Protein AF-A0A521UNS4-F1 (afdb_monomer)

pLDDT: mean 84.02, std 16.42, range [31.92, 98.06]

Secondary structure (DSSP, 8-state):
-------STT--SSEEE-SS-EEESS-TTS--SSSGGGTTT---EEE--SSTTSPPPHHHHHHHHHHIIIIITTT-TT--S----HHHHHHTTTTSS----S-SS-TT-HHHHHHHHHHHHHH-

Foldseek 3Di:
DDDPPDQDDPDQAQWEFDQLDIDGRDALVDFGNLQAQCSVVDGDYHYDDPALPGARDLSRLVRVLCCCVPRPCVVPVPDDLPPDDNQVCVVVCNSVHDPVDDDRDHPPDVSVVVSSVSNVVRND

Mean predicted aligned error: 6.32 Å

Structure (mmCIF, N/CA/C/O backbone):
data_AF-A0A521UNS4-F1
#
_entry.id   AF-A0A521UNS4-F1
#
loop_
_atom_site.group_PDB
_atom_site.id
_atom_site.type_symbol
_atom_site.label_atom_id
_atom_site.label_alt_id
_atom_site.label_comp_id
_atom_site.label_asym_id
_atom_site.label_entity_id
_atom_site.label_seq_id
_atom_site.pdbx_PDB_ins_code
_atom_site.Cartn_x
_atom_site.Cartn_y
_atom_site.Cartn_z
_atom_site.occupancy
_atom_site.B_iso_or_equiv
_atom_site.auth_seq_id
_atom_site.auth_comp_id
_atom_site.auth_asym_id
_atom_site.auth_atom_id
_atom_site.pdbx_PDB_model_num
ATOM 1 N N . MET A 1 1 ? -4.680 -9.497 26.428 1.00 34.69 1 MET A N 1
ATOM 2 C CA . MET A 1 1 ? -3.911 -9.324 25.179 1.00 34.69 1 MET A CA 1
ATOM 3 C C . MET A 1 1 ? -2.990 -10.519 25.026 1.00 34.69 1 MET A C 1
ATOM 5 O O . MET A 1 1 ? -2.080 -10.674 25.828 1.00 34.69 1 MET A O 1
ATOM 9 N N . ALA A 1 2 ? -3.286 -11.413 24.085 1.00 31.92 2 ALA A N 1
ATOM 10 C CA . ALA A 1 2 ? -2.394 -12.518 23.765 1.00 31.92 2 ALA A CA 1
ATOM 11 C C . ALA A 1 2 ? -1.316 -11.985 22.816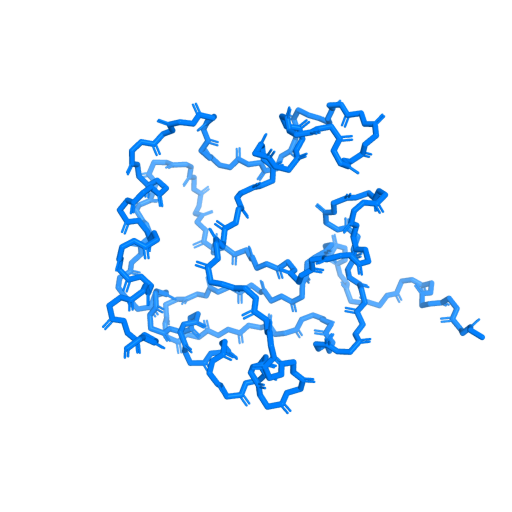 1.00 31.92 2 ALA A C 1
ATOM 13 O O . ALA A 1 2 ? -1.624 -11.568 21.703 1.00 31.92 2 ALA A O 1
ATOM 14 N N . TYR A 1 3 ? -0.066 -11.944 23.275 1.00 32.28 3 TYR A N 1
ATOM 15 C CA . TYR A 1 3 ? 1.073 -11.716 22.395 1.00 32.28 3 TYR A CA 1
ATOM 16 C C . TYR A 1 3 ? 1.146 -12.900 21.429 1.00 32.28 3 TYR A C 1
ATOM 18 O O . TYR A 1 3 ? 1.393 -14.026 21.865 1.00 32.28 3 TYR A O 1
ATOM 26 N N . VAL A 1 4 ? 0.921 -12.669 20.134 1.00 35.69 4 VAL A N 1
ATOM 27 C CA . VAL A 1 4 ? 1.233 -13.672 19.112 1.00 35.69 4 VAL A CA 1
ATOM 28 C C . VAL A 1 4 ? 2.755 -13.759 19.048 1.00 35.69 4 VAL A C 1
ATOM 30 O O . VAL A 1 4 ? 3.434 -12.949 18.424 1.00 35.69 4 VAL A O 1
ATOM 33 N N . ARG A 1 5 ? 3.300 -14.705 19.810 1.00 40.50 5 ARG A N 1
ATOM 34 C CA . ARG A 1 5 ? 4.713 -15.063 19.815 1.00 40.50 5 ARG A CA 1
ATOM 35 C C . ARG A 1 5 ? 4.912 -15.991 18.614 1.00 40.50 5 ARG A C 1
ATOM 37 O O . ARG A 1 5 ? 4.597 -17.167 18.719 1.00 40.50 5 ARG A O 1
ATOM 44 N N . ASN A 1 6 ? 5.381 -15.433 17.495 1.00 42.69 6 ASN A N 1
ATOM 45 C CA . ASN A 1 6 ? 5.572 -16.095 16.193 1.00 42.69 6 ASN A CA 1
ATOM 46 C C . ASN A 1 6 ? 4.291 -16.662 15.559 1.00 42.69 6 ASN A C 1
ATOM 48 O O . ASN A 1 6 ? 3.896 -17.792 15.829 1.00 42.69 6 ASN A O 1
ATOM 52 N N . GLY A 1 7 ? 3.684 -15.903 14.646 1.00 34.84 7 GLY A N 1
ATOM 53 C CA . GLY A 1 7 ? 2.651 -16.402 13.739 1.00 34.84 7 GLY A CA 1
ATOM 54 C C . GLY A 1 7 ? 3.060 -16.140 12.293 1.00 34.84 7 GLY A C 1
ATOM 55 O O . GLY A 1 7 ? 3.024 -14.989 11.885 1.00 34.84 7 GLY A O 1
ATOM 56 N N . ALA A 1 8 ? 3.435 -17.214 11.586 1.00 39.69 8 ALA A N 1
ATOM 57 C CA . ALA A 1 8 ? 3.742 -17.339 10.152 1.00 39.69 8 ALA A CA 1
ATOM 58 C C . ALA A 1 8 ? 5.057 -16.695 9.633 1.00 39.69 8 ALA A C 1
ATOM 60 O O . ALA A 1 8 ? 5.128 -15.510 9.333 1.00 39.69 8 ALA A O 1
ATOM 61 N N . ASP A 1 9 ? 6.110 -17.514 9.507 1.00 43.66 9 ASP A N 1
ATOM 62 C CA . ASP A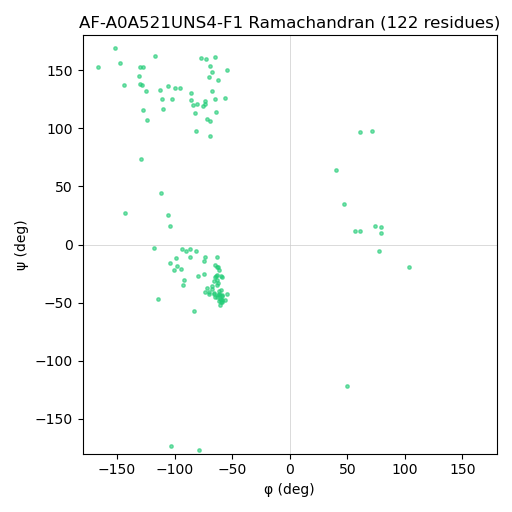 1 9 ? 7.258 -17.356 8.587 1.00 43.66 9 ASP A CA 1
ATOM 63 C C . ASP A 1 9 ? 7.964 -15.986 8.477 1.00 43.66 9 ASP A C 1
ATOM 65 O O . ASP A 1 9 ? 8.492 -15.622 7.429 1.00 43.66 9 ASP A O 1
ATOM 69 N N . GLY A 1 10 ? 8.062 -15.233 9.576 1.00 49.84 10 GLY A N 1
ATOM 70 C CA . GLY A 1 10 ? 9.024 -14.127 9.692 1.00 49.84 10 GLY A CA 1
ATOM 71 C C . GLY A 1 10 ? 8.693 -12.855 8.903 1.00 49.84 10 GLY A C 1
ATOM 72 O O . GLY A 1 10 ? 9.570 -12.004 8.753 1.00 49.84 10 GLY A O 1
ATOM 73 N N . LYS A 1 11 ? 7.453 -12.685 8.432 1.00 61.19 11 LYS A N 1
ATOM 74 C CA . LYS A 1 11 ? 7.016 -11.460 7.741 1.00 61.19 11 LYS A CA 1
ATOM 75 C C . LYS A 1 11 ? 6.335 -10.494 8.712 1.00 61.19 11 LYS A C 1
ATOM 77 O O . LYS A 1 11 ? 5.539 -10.901 9.550 1.00 61.19 11 LYS A O 1
ATOM 82 N N . GLY A 1 12 ? 6.685 -9.208 8.634 1.00 79.62 12 GLY A N 1
ATOM 83 C CA . GLY A 1 12 ? 6.244 -8.172 9.584 1.00 79.62 12 GLY A CA 1
ATOM 84 C C . GLY A 1 12 ? 4.991 -7.394 9.164 1.00 79.62 12 GLY A C 1
ATOM 85 O O . GLY A 1 12 ? 4.513 -6.552 9.917 1.00 79.62 12 GLY A O 1
ATOM 86 N N . TRP A 1 13 ? 4.443 -7.634 7.980 1.00 87.81 13 TRP A N 1
ATOM 87 C CA . TRP A 1 13 ? 3.350 -6.858 7.377 1.00 87.81 13 TRP A CA 1
ATOM 88 C C . TRP A 1 13 ? 2.094 -7.715 7.182 1.00 87.81 13 TRP A C 1
ATOM 90 O O . TRP A 1 13 ? 2.161 -8.939 7.210 1.00 87.81 13 TRP A O 1
ATOM 100 N N . ASN A 1 14 ? 0.938 -7.077 6.997 1.00 92.00 14 ASN A N 1
ATOM 101 C CA . ASN A 1 14 ? -0.364 -7.740 6.931 1.00 92.00 14 ASN A CA 1
ATOM 102 C C . ASN A 1 14 ? -0.564 -8.541 5.641 1.00 92.00 14 ASN A C 1
ATOM 104 O O . ASN A 1 14 ? -1.159 -9.614 5.700 1.00 92.00 14 ASN A O 1
ATOM 108 N N . VAL A 1 15 ? -0.070 -8.056 4.498 1.00 93.50 15 VAL A N 1
ATOM 109 C CA . VAL A 1 15 ? -0.292 -8.704 3.195 1.00 93.50 15 VAL A CA 1
ATOM 110 C C . VAL A 1 15 ? 0.928 -8.594 2.273 1.00 93.50 15 VAL A C 1
ATOM 112 O O . VAL A 1 15 ? 1.538 -7.532 2.186 1.00 93.50 15 VAL A O 1
ATOM 115 N N . THR A 1 16 ? 1.290 -9.678 1.580 1.00 94.56 16 THR A N 1
ATOM 116 C CA . THR A 1 16 ? 2.182 -9.616 0.403 1.00 94.56 16 THR A CA 1
ATOM 117 C C . THR A 1 16 ? 1.331 -9.667 -0.867 1.00 94.56 16 THR A C 1
ATOM 119 O O . THR A 1 16 ? 0.438 -10.507 -0.976 1.00 94.56 16 THR A O 1
ATOM 122 N N . ILE A 1 17 ? 1.630 -8.792 -1.824 1.00 96.19 17 ILE A N 1
ATOM 123 C CA . ILE A 1 17 ? 0.892 -8.584 -3.071 1.00 96.19 17 ILE A CA 1
ATOM 124 C C . ILE A 1 17 ? 1.720 -9.091 -4.259 1.00 96.19 17 ILE A C 1
ATOM 126 O O . ILE A 1 17 ? 2.797 -8.565 -4.551 1.00 96.19 17 ILE A O 1
ATOM 130 N N . GLY A 1 18 ? 1.209 -10.110 -4.943 1.00 94.81 18 GLY A N 1
ATOM 131 C CA . GLY A 1 18 ? 1.714 -10.609 -6.221 1.00 94.81 18 GLY A CA 1
ATOM 132 C C . GLY A 1 18 ? 0.843 -10.156 -7.394 1.00 94.81 18 GLY A C 1
ATOM 133 O O . GLY A 1 18 ? -0.075 -9.350 -7.239 1.00 94.81 18 GLY A O 1
ATOM 134 N N . ASP A 1 19 ? 1.140 -10.673 -8.582 1.00 94.62 19 ASP A N 1
ATOM 135 C CA . ASP A 1 19 ? 0.356 -10.400 -9.788 1.00 94.62 19 ASP A CA 1
ATOM 136 C C . ASP A 1 19 ? -1.000 -11.115 -9.711 1.00 94.62 19 ASP A C 1
ATOM 138 O O . ASP A 1 19 ? -1.056 -12.335 -9.816 1.00 94.62 19 ASP A O 1
ATOM 142 N N . ASP A 1 20 ? -2.086 -10.354 -9.509 1.00 88.56 20 ASP A N 1
ATOM 143 C CA . ASP A 1 20 ? -3.470 -10.850 -9.358 1.00 88.56 20 ASP A CA 1
ATOM 144 C C . ASP A 1 20 ? -3.659 -11.887 -8.218 1.00 88.56 20 ASP A C 1
ATOM 146 O O . ASP A 1 20 ? -4.727 -12.482 -8.066 1.00 88.56 20 ASP A O 1
ATOM 150 N N . GLU A 1 21 ? -2.653 -12.042 -7.357 1.00 93.31 21 GLU A N 1
ATOM 151 C CA . GLU A 1 21 ? -2.641 -12.916 -6.186 1.00 93.31 21 GLU A CA 1
ATOM 152 C C . GLU A 1 21 ? -2.169 -12.141 -4.951 1.00 93.31 21 GLU A C 1
ATOM 154 O O . GLU A 1 21 ? -1.404 -11.179 -5.035 1.00 93.31 21 GLU A O 1
ATOM 159 N N . LEU A 1 22 ? -2.602 -12.570 -3.767 1.00 95.06 22 LEU A N 1
ATOM 160 C CA . LEU A 1 22 ? -2.133 -12.012 -2.502 1.00 95.06 22 LEU A CA 1
ATOM 161 C C . LEU A 1 22 ? -2.113 -13.065 -1.403 1.00 95.06 22 LEU A C 1
ATOM 163 O O . LEU A 1 22 ? -2.866 -14.038 -1.437 1.00 95.06 22 LEU A O 1
ATOM 167 N N . VAL A 1 23 ? -1.276 -12.828 -0.398 1.00 94.50 23 VAL A N 1
ATOM 168 C CA . VAL A 1 23 ? -1.196 -13.651 0.812 1.00 94.50 23 VAL A CA 1
ATOM 169 C C . VAL A 1 23 ? -1.329 -12.747 2.030 1.00 94.50 23 VAL A C 1
ATOM 171 O O . VAL A 1 23 ? -0.469 -11.898 2.266 1.00 94.50 23 VAL A O 1
ATOM 174 N N . GLU A 1 24 ? -2.403 -12.931 2.803 1.00 92.00 24 GLU A N 1
ATOM 175 C CA . GLU A 1 24 ? -2.576 -12.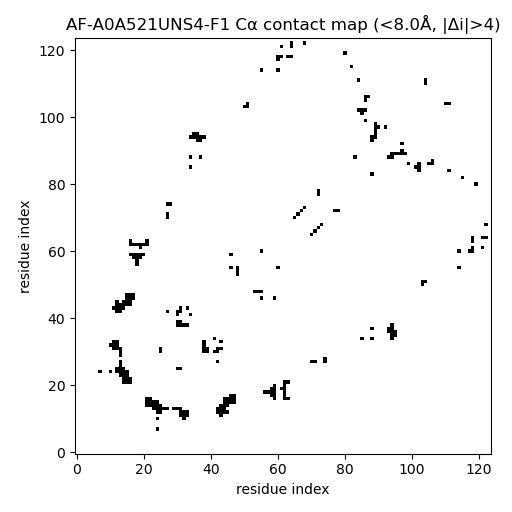292 4.113 1.00 92.00 24 GLU A CA 1
ATOM 176 C C . GLU A 1 24 ? -1.788 -13.069 5.180 1.00 92.00 24 GLU A C 1
ATOM 178 O O . GLU A 1 24 ? -2.045 -14.250 5.412 1.00 92.00 24 GLU A O 1
ATOM 183 N N . HIS A 1 25 ? -0.853 -12.396 5.852 1.00 88.69 25 HIS A N 1
ATOM 184 C CA . HIS A 1 25 ? -0.063 -12.956 6.960 1.00 88.69 25 HIS A CA 1
ATOM 185 C C . HIS A 1 25 ? -0.719 -12.672 8.312 1.00 88.69 25 HIS A C 1
ATOM 187 O O . HIS A 1 25 ? -0.700 -13.507 9.215 1.00 88.69 25 HIS A O 1
ATOM 193 N N . PHE A 1 26 ? -1.349 -11.500 8.434 1.00 87.31 26 PHE A N 1
ATOM 194 C CA . PHE A 1 26 ? -2.108 -11.092 9.610 1.00 87.31 26 PHE A CA 1
ATOM 195 C C . PHE A 1 26 ? -3.473 -10.557 9.196 1.00 87.31 26 PHE A C 1
ATOM 197 O O . PHE A 1 26 ? -3.603 -9.858 8.191 1.00 87.31 26 PHE A O 1
ATOM 204 N N . SER A 1 27 ? -4.480 -10.823 10.028 1.00 88.00 27 SER A N 1
ATOM 205 C CA . SER A 1 27 ? -5.782 -10.165 9.904 1.00 88.00 27 SER A CA 1
ATOM 206 C C . SER A 1 27 ? -5.624 -8.641 9.914 1.00 88.00 27 SER A C 1
ATOM 208 O O . SER A 1 27 ? -4.746 -8.109 10.591 1.00 88.00 27 SER A O 1
ATOM 210 N N . VAL A 1 28 ? -6.529 -7.931 9.241 1.00 89.06 28 VAL A N 1
ATOM 211 C CA . VAL A 1 28 ? -6.641 -6.461 9.299 1.00 89.06 28 VAL A CA 1
ATOM 212 C C . VAL A 1 28 ? -6.990 -5.929 10.700 1.00 89.06 28 VAL A C 1
ATOM 214 O O . VAL A 1 28 ? -6.919 -4.727 10.931 1.00 89.06 28 VAL A O 1
ATOM 217 N N . ASP A 1 29 ? -7.365 -6.814 11.631 1.00 86.88 29 ASP A N 1
ATOM 218 C CA . ASP A 1 29 ? -7.570 -6.515 13.058 1.00 86.88 29 ASP A CA 1
ATOM 219 C C . ASP A 1 29 ? -6.304 -6.689 13.912 1.00 86.88 29 ASP A C 1
ATOM 221 O O . ASP A 1 29 ? -6.310 -6.411 15.113 1.00 86.88 29 ASP A O 1
ATOM 225 N N . ALA A 1 30 ? -5.223 -7.195 13.319 1.00 84.50 30 ALA A N 1
ATOM 226 C CA . ALA A 1 30 ? -3.962 -7.434 13.993 1.00 84.50 30 ALA A CA 1
ATOM 227 C C . ALA A 1 30 ? -2.884 -6.487 13.459 1.00 84.50 30 ALA A C 1
ATOM 229 O O . ALA A 1 30 ? -2.681 -6.336 12.256 1.00 84.50 30 ALA A O 1
ATOM 230 N N . TRP A 1 31 ? -2.151 -5.875 14.383 1.00 73.94 31 TRP A N 1
ATOM 231 C CA . TRP A 1 31 ? -0.926 -5.154 14.068 1.00 73.94 31 TRP A CA 1
ATOM 232 C C . TRP A 1 31 ? 0.185 -6.109 13.607 1.00 73.94 31 TRP A C 1
ATOM 234 O O . TRP 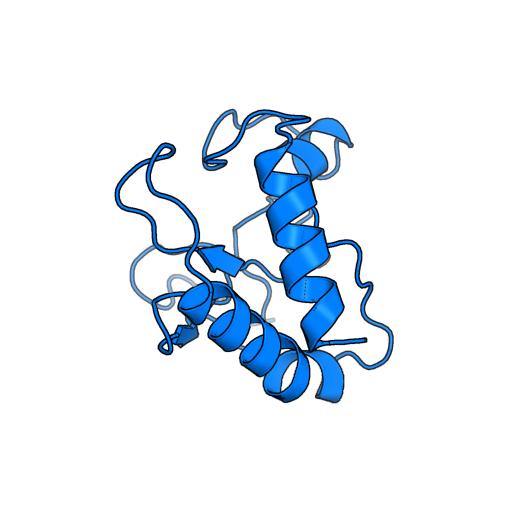A 1 31 ? 0.449 -7.130 14.247 1.00 73.94 31 TRP A O 1
ATOM 244 N N . GLY A 1 32 ? 0.845 -5.758 12.502 1.00 75.50 32 GLY A N 1
ATOM 245 C CA . GLY A 1 32 ? 2.112 -6.370 12.103 1.00 75.50 32 GLY A CA 1
ATOM 246 C C . GLY A 1 32 ? 3.292 -5.800 12.902 1.00 75.50 32 GLY A C 1
ATOM 247 O O . GLY A 1 32 ? 3.117 -4.959 13.777 1.00 75.50 32 GLY A O 1
ATOM 248 N N . TRP A 1 33 ? 4.512 -6.228 12.591 1.00 80.12 33 TRP A N 1
ATOM 249 C CA . TRP A 1 33 ? 5.779 -5.679 13.097 1.00 80.12 33 TRP A CA 1
ATOM 250 C C . TRP A 1 33 ? 6.569 -4.969 11.982 1.00 80.12 33 TRP A C 1
ATOM 252 O O . TRP A 1 33 ? 7.773 -5.166 11.840 1.00 80.12 33 TRP A O 1
ATOM 262 N N . HIS A 1 34 ? 5.886 -4.163 11.166 1.00 75.38 34 HIS A N 1
ATOM 263 C CA . HIS A 1 34 ? 6.447 -3.522 9.969 1.00 75.38 34 HIS A CA 1
ATOM 264 C C . HIS A 1 34 ? 6.872 -2.066 10.184 1.00 75.38 34 HIS A C 1
ATOM 266 O O . HIS A 1 34 ? 7.514 -1.517 9.304 1.00 75.38 34 HIS A O 1
ATOM 272 N N . ALA A 1 35 ? 6.516 -1.417 11.301 1.00 75.19 35 ALA A N 1
ATOM 273 C CA . ALA A 1 35 ? 6.791 0.012 11.516 1.00 75.19 35 ALA A CA 1
ATOM 274 C C . ALA A 1 35 ? 7.154 0.365 12.974 1.00 75.19 35 ALA A C 1
ATOM 276 O O . ALA A 1 35 ? 6.919 1.480 13.441 1.00 75.19 35 ALA A O 1
ATOM 277 N N . ARG A 1 36 ? 7.716 -0.581 13.743 1.00 81.31 36 ARG A N 1
ATOM 278 C CA . ARG A 1 36 ? 8.107 -0.386 15.159 1.00 81.31 36 ARG A CA 1
ATOM 279 C C . ARG A 1 36 ? 6.988 0.229 16.004 1.00 81.31 36 ARG A C 1
ATOM 281 O O . ARG A 1 36 ? 5.913 -0.363 16.084 1.00 81.31 36 ARG A O 1
ATOM 288 N N . ALA A 1 37 ? 7.249 1.382 16.630 1.00 79.88 37 ALA A N 1
ATOM 289 C CA . ALA A 1 37 ? 6.312 2.120 17.470 1.00 79.88 37 ALA A CA 1
ATOM 290 C C . ALA A 1 37 ? 5.045 2.535 16.707 1.00 79.88 37 ALA A C 1
ATOM 292 O O . ALA A 1 37 ? 3.976 2.608 17.307 1.00 79.88 37 ALA A O 1
ATOM 293 N N . ALA A 1 38 ? 5.143 2.707 15.387 1.00 82.44 38 ALA A N 1
ATOM 294 C CA . ALA A 1 38 ? 4.020 3.027 14.522 1.00 82.44 38 ALA A CA 1
ATOM 295 C C . ALA A 1 38 ? 3.251 1.793 14.023 1.00 82.44 38 ALA A C 1
ATOM 297 O O . ALA A 1 38 ? 2.219 1.946 13.383 1.00 82.44 38 ALA A O 1
ATOM 298 N N . SER A 1 39 ? 3.678 0.561 14.331 1.00 79.00 39 SER A N 1
ATOM 299 C CA . SER A 1 39 ? 3.013 -0.640 13.789 1.00 79.00 39 SER A CA 1
ATOM 300 C C . SER A 1 39 ? 1.543 -0.778 14.203 1.00 79.00 39 SER A C 1
ATOM 302 O O . SER A 1 39 ? 0.783 -1.471 13.540 1.00 79.00 39 SER A O 1
ATOM 304 N N . GLY A 1 40 ? 1.133 -0.137 15.304 1.00 82.19 40 GLY A N 1
ATOM 305 C CA . GLY A 1 40 ? -0.270 -0.082 15.730 1.00 82.19 40 GLY A CA 1
ATOM 306 C C . GLY A 1 40 ? -1.112 0.985 15.018 1.00 82.19 40 GLY A C 1
ATOM 307 O O . GLY A 1 40 ? -2.312 1.054 15.263 1.00 82.19 40 GLY A O 1
ATOM 308 N N . LEU A 1 41 ? -0.494 1.825 14.184 1.00 86.94 41 LEU A N 1
ATOM 309 C CA . LEU A 1 41 ? -1.136 2.917 13.443 1.00 86.94 41 LEU A CA 1
ATOM 310 C C . LEU A 1 41 ? -1.332 2.587 11.958 1.00 86.94 41 LEU A C 1
ATOM 312 O O . LEU A 1 41 ? -2.110 3.257 11.284 1.00 86.94 41 LEU A O 1
ATOM 316 N N . TYR A 1 42 ? -0.640 1.563 11.457 1.00 90.31 42 TYR A N 1
ATOM 317 C CA . TYR A 1 42 ? -0.600 1.212 10.043 1.00 90.31 42 TYR A CA 1
ATOM 318 C C . TYR A 1 42 ? -0.950 -0.258 9.811 1.00 90.31 42 TYR A C 1
ATOM 320 O O . TYR A 1 42 ? -0.721 -1.124 10.656 1.00 90.31 42 TYR A O 1
ATOM 328 N N . LEU A 1 43 ? -1.481 -0.531 8.619 1.00 91.62 43 LEU A N 1
ATOM 329 C CA . LEU A 1 43 ? -1.538 -1.869 8.046 1.00 91.62 43 LEU A CA 1
ATOM 330 C C . LEU A 1 43 ? -0.428 -1.974 7.001 1.00 91.62 43 LEU A C 1
ATOM 332 O O . LEU A 1 43 ? -0.358 -1.151 6.089 1.00 91.62 43 LEU A O 1
ATOM 336 N N . GLY A 1 44 ? 0.433 -2.978 7.135 1.00 92.19 44 GLY A N 1
ATOM 337 C CA . GLY A 1 44 ? 1.571 -3.157 6.241 1.00 92.19 44 GLY A CA 1
ATOM 338 C C . GLY A 1 44 ? 1.180 -3.935 4.989 1.0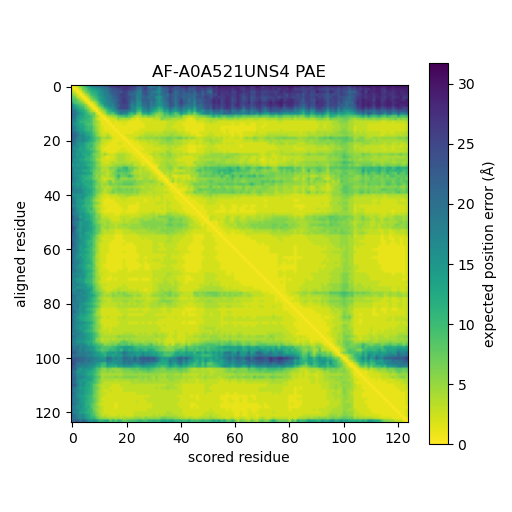0 92.19 44 GLY A C 1
ATOM 339 O O . GLY A 1 44 ? 0.615 -5.024 5.100 1.00 92.19 44 GLY A O 1
ATOM 340 N N . ALA A 1 45 ? 1.544 -3.425 3.816 1.00 93.19 45 ALA A N 1
ATOM 341 C CA . ALA A 1 45 ? 1.453 -4.148 2.552 1.00 93.19 45 ALA A CA 1
ATOM 342 C C . ALA A 1 45 ? 2.823 -4.169 1.870 1.00 93.19 45 ALA A C 1
ATOM 344 O O . ALA A 1 45 ? 3.476 -3.135 1.754 1.00 93.19 45 ALA A O 1
ATOM 345 N N . GLU A 1 46 ? 3.246 -5.343 1.418 1.00 92.62 46 GLU A N 1
ATOM 346 C CA . GLU A 1 46 ? 4.486 -5.533 0.669 1.00 92.62 46 GLU A CA 1
ATOM 347 C C . GLU A 1 46 ? 4.157 -5.907 -0.777 1.00 92.62 46 GLU A C 1
ATOM 349 O O . GLU A 1 46 ? 3.458 -6.890 -1.019 1.00 92.62 46 GLU A O 1
ATOM 354 N N . PHE A 1 47 ? 4.692 -5.166 -1.745 1.00 92.75 47 PHE A N 1
ATOM 355 C CA . PHE A 1 47 ? 4.639 -5.545 -3.155 1.00 92.75 47 PHE A CA 1
ATOM 356 C C . PHE A 1 47 ? 5.782 -6.515 -3.467 1.00 92.75 47 PHE A C 1
ATOM 358 O O . PHE A 1 47 ? 6.952 -6.190 -3.279 1.00 92.75 47 PHE A O 1
ATOM 365 N N . ALA A 1 48 ? 5.451 -7.722 -3.927 1.00 91.25 48 ALA A N 1
ATOM 366 C CA . ALA A 1 48 ? 6.440 -8.745 -4.234 1.00 91.25 48 ALA A CA 1
ATOM 367 C C . ALA A 1 48 ? 7.254 -8.347 -5.473 1.00 91.25 48 ALA A C 1
ATOM 369 O O . ALA A 1 48 ? 6.771 -8.415 -6.602 1.00 91.25 48 ALA A O 1
ATOM 370 N N . GLN A 1 49 ? 8.501 -7.937 -5.265 1.00 87.12 49 GLN A N 1
ATOM 371 C CA . GLN A 1 49 ? 9.432 -7.578 -6.331 1.00 87.12 49 GLN A CA 1
ATOM 372 C C . GLN A 1 49 ? 10.743 -8.352 -6.134 1.00 87.12 49 GLN A C 1
ATOM 374 O O . GLN A 1 49 ? 11.238 -8.427 -5.008 1.00 87.12 49 GLN A O 1
ATOM 379 N N . PRO A 1 50 ? 11.352 -8.910 -7.196 1.00 84.19 50 PRO A N 1
ATOM 380 C CA . PRO A 1 50 ? 12.675 -9.525 -7.093 1.00 84.19 50 PRO A CA 1
ATOM 381 C C . PRO A 1 50 ? 13.771 -8.525 -6.696 1.00 84.19 50 PRO A C 1
ATOM 383 O O . PRO A 1 50 ? 14.717 -8.886 -5.999 1.00 84.19 50 PRO A O 1
ATOM 386 N N . THR A 1 51 ? 13.658 -7.278 -7.168 1.00 83.25 51 THR A N 1
ATOM 387 C CA . THR A 1 51 ? 14.590 -6.169 -6.913 1.00 83.25 51 THR A CA 1
ATOM 388 C C . THR A 1 51 ? 13.856 -4.825 -6.976 1.00 83.25 51 THR A C 1
ATOM 390 O O . THR A 1 51 ? 12.738 -4.752 -7.483 1.00 83.25 51 THR A O 1
ATOM 393 N N . VAL A 1 52 ? 14.517 -3.746 -6.541 1.00 78.75 52 VAL A N 1
ATOM 394 C CA . VAL A 1 52 ? 14.011 -2.362 -6.656 1.00 78.75 52 VAL A CA 1
ATOM 395 C C . VAL A 1 52 ? 13.727 -1.895 -8.073 1.00 78.75 52 VAL A C 1
ATOM 397 O O . VAL A 1 52 ? 12.859 -1.051 -8.295 1.00 78.75 52 VAL A O 1
ATOM 400 N N . ASP A 1 53 ? 14.439 -2.447 -9.042 1.00 82.94 53 ASP A N 1
ATOM 401 C CA . ASP A 1 53 ? 14.297 -2.038 -10.433 1.00 82.94 53 ASP A CA 1
ATOM 402 C C . ASP A 1 53 ? 13.174 -2.794 -11.147 1.00 82.94 53 ASP A C 1
ATOM 404 O O . ASP A 1 53 ? 12.790 -2.421 -12.255 1.00 82.94 53 ASP A O 1
ATOM 408 N N . HIS A 1 54 ? 12.620 -3.843 -10.527 1.00 85.88 54 HIS A N 1
ATOM 409 C CA . HIS A 1 54 ? 11.466 -4.531 -11.083 1.00 85.88 54 HIS A CA 1
ATOM 410 C C . HIS A 1 54 ? 10.218 -3.660 -10.902 1.00 85.88 54 HIS A C 1
ATOM 412 O O . HIS A 1 54 ? 9.918 -3.282 -9.774 1.00 85.88 54 HIS A O 1
ATOM 418 N N . PRO A 1 55 ? 9.475 -3.310 -11.961 1.00 89.88 55 PRO A N 1
ATOM 419 C CA . PRO A 1 55 ? 8.306 -2.448 -11.826 1.00 89.88 55 PRO A CA 1
ATOM 420 C C . PRO A 1 55 ? 7.185 -3.142 -11.046 1.00 89.88 55 PRO A C 1
ATOM 422 O O . PRO A 1 55 ? 7.006 -4.352 -11.153 1.00 89.88 55 PRO A O 1
ATOM 425 N N . ILE A 1 56 ? 6.391 -2.359 -10.312 1.00 93.94 56 ILE A N 1
ATOM 426 C CA . ILE A 1 56 ? 5.128 -2.846 -9.747 1.00 93.94 56 ILE A CA 1
ATOM 427 C C . ILE A 1 56 ? 4.104 -2.939 -10.877 1.00 93.94 56 ILE A C 1
ATOM 429 O O . ILE A 1 56 ? 3.770 -1.930 -11.515 1.00 93.94 56 ILE A O 1
ATOM 433 N N . SER A 1 57 ? 3.607 -4.145 -11.125 1.00 95.94 57 SER A N 1
ATOM 434 C CA . SER A 1 57 ? 2.694 -4.432 -12.229 1.00 95.94 57 SER A CA 1
ATOM 435 C C . SER A 1 57 ? 1.286 -3.874 -11.976 1.00 95.94 57 SER A C 1
ATOM 437 O O . SER A 1 57 ? 0.886 -3.620 -10.841 1.00 95.94 57 SER A O 1
ATOM 439 N N . ASP A 1 58 ? 0.488 -3.697 -13.033 1.00 97.25 58 ASP A N 1
ATOM 440 C CA . ASP A 1 58 ? -0.933 -3.346 -12.871 1.00 97.25 58 ASP A CA 1
ATOM 441 C C . ASP A 1 58 ? -1.729 -4.458 -12.175 1.00 97.25 58 ASP A C 1
ATOM 443 O O . ASP A 1 58 ? -2.726 -4.179 -11.510 1.00 97.25 58 ASP A O 1
ATOM 447 N N . ALA A 1 59 ? -1.293 -5.714 -12.306 1.00 97.31 59 ALA A N 1
ATOM 448 C CA . ALA A 1 59 ? -1.899 -6.859 -11.632 1.00 97.31 59 ALA A CA 1
ATOM 449 C C . ALA A 1 59 ? -1.713 -6.773 -10.112 1.00 97.31 59 ALA A C 1
ATOM 451 O O . ALA A 1 59 ? -2.663 -6.968 -9.354 1.00 97.31 59 ALA A O 1
ATOM 452 N N . GLN A 1 60 ? -0.525 -6.368 -9.663 1.00 97.62 60 GLN A N 1
ATOM 453 C CA . GLN A 1 60 ? -0.271 -6.068 -8.259 1.00 97.62 60 GLN A CA 1
ATOM 454 C C . GLN A 1 60 ? -1.124 -4.905 -7.752 1.00 97.62 60 GLN A C 1
ATOM 456 O O . GLN A 1 60 ? -1.708 -4.986 -6.672 1.00 97.62 60 GLN A O 1
ATOM 461 N N . VAL A 1 61 ? -1.247 -3.825 -8.531 1.00 97.62 61 VAL A N 1
ATOM 462 C CA . VAL A 1 61 ? -2.086 -2.679 -8.143 1.00 97.62 61 VAL A CA 1
ATOM 463 C C . VAL A 1 61 ? -3.553 -3.093 -7.990 1.00 97.62 61 VAL A C 1
ATOM 465 O O . VAL A 1 61 ? -4.193 -2.715 -7.007 1.00 97.62 61 VAL A O 1
ATOM 468 N N . ARG A 1 62 ? -4.085 -3.920 -8.902 1.00 98.06 62 ARG A N 1
ATOM 469 C CA . ARG A 1 62 ? -5.446 -4.470 -8.785 1.00 98.06 62 ARG A CA 1
ATOM 470 C C . ARG A 1 62 ? -5.615 -5.359 -7.555 1.00 98.06 62 ARG A C 1
ATOM 472 O O . ARG A 1 62 ? -6.605 -5.203 -6.843 1.00 98.06 62 ARG A O 1
ATOM 479 N N . ALA A 1 63 ? -4.667 -6.257 -7.289 1.00 98.00 63 ALA A N 1
ATOM 480 C CA . ALA A 1 63 ? -4.706 -7.131 -6.118 1.00 98.00 63 ALA A CA 1
ATOM 481 C C . ALA A 1 63 ? -4.694 -6.325 -4.807 1.00 98.00 63 ALA A C 1
ATOM 483 O O . ALA A 1 63 ? -5.502 -6.585 -3.910 1.00 98.00 63 ALA A O 1
ATOM 484 N N . PHE A 1 64 ? -3.854 -5.287 -4.718 1.00 97.62 64 PHE A N 1
ATOM 485 C CA . PHE A 1 64 ? -3.857 -4.363 -3.583 1.00 97.62 64 PHE A CA 1
ATOM 486 C C . PHE A 1 64 ? -5.192 -3.621 -3.446 1.00 97.62 64 PHE A C 1
ATOM 488 O O . PHE A 1 64 ? -5.762 -3.581 -2.355 1.00 97.62 64 PHE A O 1
ATOM 495 N N . ALA A 1 65 ? -5.711 -3.053 -4.539 1.00 97.50 65 ALA A N 1
ATOM 496 C CA . ALA A 1 65 ? -6.977 -2.323 -4.532 1.00 97.50 65 ALA A CA 1
ATOM 497 C C . ALA A 1 65 ? -8.137 -3.213 -4.062 1.00 97.50 65 ALA A C 1
ATOM 499 O O . ALA A 1 65 ? -8.930 -2.798 -3.215 1.00 97.50 65 ALA A O 1
ATOM 500 N N . TRP A 1 66 ? -8.191 -4.461 -4.539 1.00 97.50 66 TRP A N 1
ATOM 501 C CA . TRP A 1 66 ? -9.168 -5.447 -4.083 1.00 97.50 66 TRP A CA 1
ATOM 502 C C . TRP A 1 66 ? -9.051 -5.699 -2.577 1.00 97.50 66 TRP A C 1
ATOM 504 O O . TRP A 1 66 ? -10.053 -5.647 -1.863 1.00 97.50 66 TRP A O 1
ATOM 514 N N . TRP A 1 67 ? -7.835 -5.922 -2.073 1.00 97.12 67 TRP A N 1
ATOM 515 C CA . TRP A 1 67 ? -7.607 -6.141 -0.645 1.00 97.12 67 TRP A CA 1
ATOM 516 C C . TRP A 1 67 ? -8.051 -4.938 0.187 1.00 97.12 67 TRP A C 1
ATOM 518 O O . TRP A 1 67 ? -8.795 -5.085 1.157 1.00 97.12 67 TRP A O 1
ATOM 528 N N . PHE A 1 68 ? -7.673 -3.731 -0.226 1.00 96.81 68 PHE A N 1
ATOM 529 C CA . PHE A 1 68 ? -8.056 -2.511 0.470 1.00 96.81 68 PHE A CA 1
ATOM 530 C C . PHE A 1 68 ? -9.584 -2.337 0.523 1.00 96.81 68 PHE A C 1
ATOM 532 O O . PHE A 1 68 ? -10.147 -2.141 1.601 1.00 96.81 68 PHE A O 1
ATOM 539 N N . VAL A 1 69 ? -10.274 -2.481 -0.611 1.00 96.62 69 VAL A N 1
ATOM 540 C CA . VAL A 1 69 ? -11.730 -2.275 -0.704 1.00 96.62 69 VAL A CA 1
ATOM 541 C C . VAL A 1 69 ? -12.524 -3.373 0.004 1.00 96.62 69 VAL A C 1
ATOM 543 O O . VAL A 1 69 ? -13.509 -3.091 0.681 1.00 96.62 69 VAL A O 1
ATOM 546 N N . HIS A 1 70 ? -12.114 -4.636 -0.120 1.00 96.19 70 HIS A N 1
ATOM 547 C CA . HIS A 1 70 ? -12.916 -5.764 0.363 1.00 96.19 70 HIS A CA 1
ATOM 548 C C . HIS A 1 70 ? -12.507 -6.288 1.738 1.00 96.19 70 HIS A C 1
ATOM 550 O O . HIS A 1 70 ? -13.292 -6.989 2.378 1.00 96.19 70 HIS A O 1
ATOM 556 N N . ARG A 1 71 ? -11.294 -5.978 2.202 1.00 95.62 71 ARG A N 1
ATOM 557 C CA . ARG A 1 71 ? -10.760 -6.478 3.478 1.00 95.62 71 ARG A CA 1
ATOM 558 C C . ARG A 1 71 ? -10.564 -5.344 4.470 1.00 95.62 71 ARG A C 1
ATOM 560 O O . ARG A 1 71 ? -11.006 -5.459 5.610 1.00 95.62 71 ARG A O 1
ATOM 567 N N . VAL A 1 72 ? -9.956 -4.239 4.037 1.00 94.81 72 VAL A N 1
ATOM 568 C CA . VAL A 1 72 ? -9.590 -3.134 4.933 1.00 94.81 72 VAL A CA 1
ATOM 569 C C . VAL A 1 72 ? -10.763 -2.190 5.196 1.00 94.81 72 VAL A C 1
ATOM 571 O O . VAL A 1 72 ? -11.158 -2.028 6.351 1.00 94.81 72 VAL A O 1
ATOM 574 N N . GLN A 1 73 ? -11.361 -1.600 4.157 1.00 94.75 73 GLN A N 1
ATOM 575 C CA . GLN A 1 73 ? -12.437 -0.607 4.297 1.00 94.75 73 GLN A CA 1
ATOM 576 C C . GLN A 1 73 ? -13.639 -1.082 5.132 1.00 94.75 73 GLN A C 1
ATOM 578 O O . GLN A 1 73 ? -14.096 -0.309 5.976 1.00 94.75 73 GLN A O 1
ATOM 583 N N . PRO A 1 74 ? -14.147 -2.327 4.991 1.00 95.00 74 PRO A N 1
ATOM 584 C CA . PRO A 1 74 ? -15.281 -2.783 5.795 1.00 95.00 74 PRO A CA 1
ATOM 585 C C . PRO A 1 74 ? -14.964 -2.818 7.291 1.00 95.00 74 PRO A C 1
ATOM 587 O O . PRO A 1 74 ? -15.866 -2.709 8.122 1.00 95.00 74 PRO A O 1
ATOM 590 N N . ARG A 1 75 ? -13.681 -2.973 7.643 1.00 94.06 75 ARG A N 1
ATOM 591 C CA . ARG A 1 75 ? -13.220 -3.014 9.028 1.00 94.06 75 ARG A CA 1
ATOM 592 C C . ARG A 1 75 ? -12.810 -1.646 9.562 1.00 94.06 75 ARG A C 1
ATOM 594 O O . ARG A 1 75 ? -13.011 -1.382 10.746 1.00 94.06 75 ARG A O 1
ATOM 601 N N . TRP A 1 76 ? -12.322 -0.774 8.683 1.00 91.56 76 TRP A N 1
ATOM 602 C CA . TRP A 1 76 ? -11.842 0.569 8.998 1.00 91.56 76 TRP A CA 1
ATOM 603 C C . TRP A 1 76 ? -12.492 1.623 8.077 1.00 91.56 76 TRP A C 1
ATOM 605 O O . TRP A 1 76 ? -11.822 2.164 7.198 1.00 91.56 76 TRP A O 1
ATOM 615 N N . PRO A 1 77 ? -13.782 1.974 8.266 1.00 88.00 77 PRO A N 1
ATOM 616 C CA . PRO A 1 77 ? -14.515 2.833 7.323 1.00 88.00 77 PRO A CA 1
ATOM 617 C C . PRO A 1 77 ? -13.966 4.260 7.165 1.00 88.00 77 PRO A C 1
ATOM 619 O O . PRO A 1 77 ? -14.276 4.934 6.188 1.00 88.00 77 PRO A O 1
ATOM 622 N N . GLY A 1 78 ? -13.173 4.734 8.130 1.00 88.75 78 GLY A N 1
ATOM 623 C CA . GLY A 1 78 ? -12.519 6.047 8.108 1.00 88.75 78 GLY A CA 1
ATOM 624 C C . GLY A 1 78 ? -11.025 5.995 7.788 1.00 88.75 78 GLY A C 1
ATOM 625 O O . GLY A 1 78 ? -10.321 6.954 8.098 1.00 88.75 78 GLY A O 1
ATOM 626 N N . ILE A 1 79 ? -10.518 4.876 7.257 1.00 91.44 79 ILE A N 1
ATOM 627 C CA . ILE A 1 79 ? -9.090 4.737 6.959 1.00 91.44 79 ILE A CA 1
ATOM 628 C C . ILE A 1 79 ? -8.634 5.769 5.916 1.00 91.44 79 ILE A C 1
ATOM 630 O O . ILE A 1 79 ? -9.353 6.086 4.967 1.00 91.44 79 ILE A O 1
ATOM 634 N N . SER A 1 80 ? -7.426 6.304 6.109 1.00 92.12 80 SER A N 1
ATOM 635 C CA . SER A 1 80 ? -6.806 7.252 5.182 1.00 92.12 80 SER A CA 1
ATOM 636 C C . SER A 1 80 ? -6.407 6.586 3.857 1.00 92.12 80 SER A C 1
ATOM 638 O O . SER A 1 80 ? -6.105 5.395 3.808 1.00 92.12 80 SER A O 1
ATOM 640 N N . TYR A 1 81 ? -6.349 7.391 2.793 1.00 93.88 81 TYR A N 1
ATOM 641 C CA . TYR A 1 81 ? -5.901 7.007 1.447 1.00 93.88 81 TYR A CA 1
ATOM 642 C C . TYR A 1 81 ? -4.499 7.561 1.130 1.00 93.88 81 TYR A C 1
ATOM 644 O O . TYR A 1 81 ? -4.184 7.833 -0.027 1.00 93.88 81 TYR A O 1
ATOM 652 N N . GLU A 1 82 ? -3.684 7.826 2.153 1.00 92.50 82 GLU A N 1
ATOM 653 C CA . GLU A 1 82 ? -2.350 8.425 1.989 1.00 92.50 82 GLU A CA 1
ATOM 654 C C . GLU A 1 82 ? -1.262 7.432 1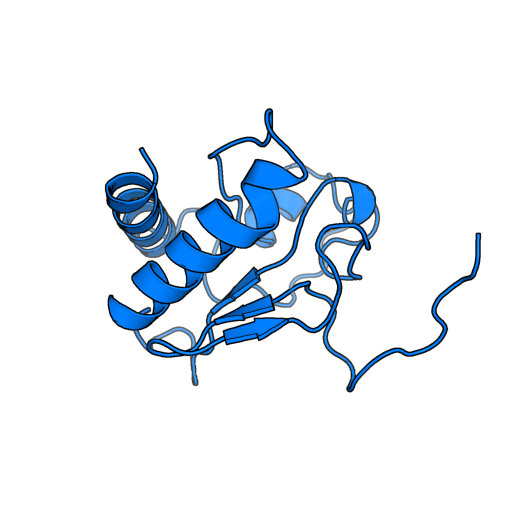.556 1.00 92.50 82 GLU A C 1
ATOM 656 O O . GLU A 1 82 ? -0.297 7.849 0.926 1.00 92.50 82 GLU A O 1
ATOM 661 N N . PHE A 1 83 ? -1.402 6.143 1.881 1.00 93.94 83 PHE A N 1
ATOM 662 C CA . PHE A 1 83 ? -0.450 5.070 1.540 1.00 93.94 83 PHE A CA 1
ATOM 663 C C . PHE A 1 83 ? 1.040 5.478 1.667 1.00 93.94 83 PHE A C 1
ATOM 665 O O . PHE A 1 83 ? 1.761 5.546 0.660 1.00 93.94 83 PHE A O 1
ATOM 672 N N . PRO A 1 84 ? 1.519 5.807 2.883 1.00 93.00 84 PRO A N 1
ATOM 673 C CA . PRO A 1 84 ? 2.930 6.095 3.096 1.00 93.00 84 PRO A CA 1
ATOM 674 C C . PRO A 1 84 ? 3.781 4.824 2.964 1.00 93.00 84 PRO A C 1
ATOM 676 O O . PRO A 1 84 ? 3.380 3.736 3.374 1.00 93.00 84 PRO A O 1
ATOM 679 N N . THR A 1 85 ? 4.972 4.993 2.408 1.00 91.25 85 THR A N 1
ATOM 680 C CA . THR A 1 85 ? 6.071 4.020 2.396 1.00 91.25 85 THR A CA 1
ATOM 681 C C . THR A 1 85 ? 6.770 3.997 3.757 1.00 91.25 85 THR A C 1
ATOM 683 O O . THR A 1 85 ? 6.645 4.942 4.545 1.00 91.25 85 THR A O 1
ATOM 686 N N . HIS A 1 86 ? 7.515 2.936 4.070 1.00 87.56 86 HIS A N 1
ATOM 687 C CA . HIS A 1 86 ? 8.191 2.816 5.364 1.00 87.56 86 HIS A CA 1
ATOM 688 C C . HIS A 1 86 ? 9.181 3.969 5.621 1.00 87.56 86 HIS A C 1
ATOM 690 O O . HIS A 1 86 ? 9.230 4.512 6.721 1.00 87.56 86 HIS A O 1
ATOM 696 N N . VAL A 1 87 ? 9.917 4.411 4.603 1.00 87.56 87 VAL A N 1
ATOM 697 C CA . VAL A 1 87 ? 10.909 5.485 4.628 1.00 87.56 87 VAL A CA 1
ATOM 698 C C . VAL A 1 87 ? 10.255 6.831 4.906 1.00 87.56 87 VAL A C 1
ATOM 700 O O . VAL A 1 87 ? 10.852 7.675 5.571 1.00 87.56 87 VAL A O 1
ATOM 703 N N . GLU A 1 88 ? 9.012 7.043 4.471 1.00 90.75 88 GLU A N 1
ATOM 704 C CA . GLU A 1 88 ? 8.252 8.234 4.851 1.00 90.75 88 GLU A CA 1
ATOM 705 C C . GLU A 1 88 ? 7.789 8.158 6.304 1.00 90.75 88 GLU A C 1
ATOM 707 O O . GLU A 1 88 ? 7.894 9.158 7.011 1.00 90.75 88 GLU A O 1
ATOM 712 N N . VAL A 1 89 ? 7.336 6.993 6.779 1.00 89.50 89 VAL A N 1
ATOM 713 C CA . VAL A 1 89 ? 6.980 6.794 8.198 1.00 89.50 89 VAL A CA 1
ATOM 714 C C . VAL A 1 89 ? 8.209 7.008 9.098 1.00 89.50 89 VAL A C 1
ATOM 716 O O . VAL A 1 89 ? 8.119 7.672 10.135 1.00 89.50 89 VAL A O 1
ATOM 719 N N . GLU A 1 90 ? 9.389 6.541 8.679 1.00 88.31 90 GLU A N 1
ATOM 720 C CA . GLU A 1 90 ? 10.663 6.832 9.347 1.00 88.31 90 GLU A CA 1
ATOM 721 C C . GLU A 1 90 ? 11.028 8.319 9.292 1.00 88.31 90 GLU A C 1
ATOM 723 O O . GLU A 1 90 ? 11.445 8.891 10.302 1.00 88.31 90 GLU A O 1
ATOM 728 N N . ALA A 1 91 ? 10.888 8.964 8.129 1.00 88.50 91 ALA A N 1
ATOM 729 C CA . ALA A 1 91 ? 11.208 10.379 7.952 1.00 88.50 91 ALA A CA 1
ATOM 730 C C . ALA A 1 91 ? 10.313 11.288 8.808 1.00 88.50 91 ALA A C 1
ATOM 732 O O . ALA A 1 91 ? 10.776 12.328 9.280 1.00 88.50 91 ALA A O 1
ATOM 733 N N . ARG A 1 92 ? 9.067 10.870 9.065 1.00 90.75 92 ARG A N 1
ATOM 734 C CA . ARG A 1 92 ? 8.132 11.521 9.999 1.00 90.75 92 ARG A CA 1
ATOM 735 C C . ARG A 1 92 ? 8.487 11.282 11.474 1.00 90.75 92 ARG A C 1
ATOM 737 O O . ARG A 1 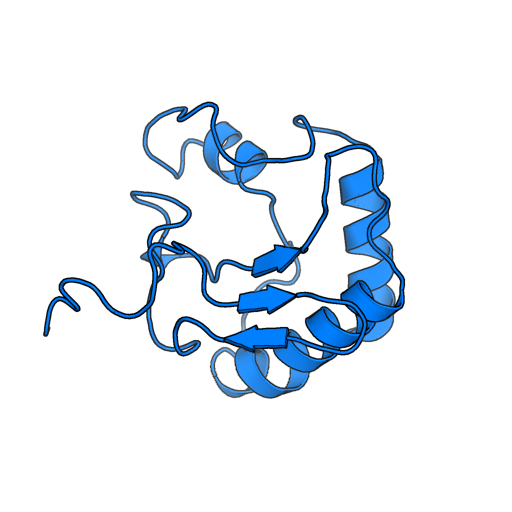92 ? 7.930 11.941 12.347 1.00 90.75 92 ARG A O 1
ATOM 744 N N . GLY A 1 93 ? 9.425 10.378 11.768 1.00 88.06 93 GLY A N 1
ATOM 745 C CA . GLY A 1 93 ? 9.873 10.051 13.125 1.00 88.06 93 GLY A CA 1
ATOM 746 C C . GLY A 1 93 ? 8.936 9.112 13.889 1.00 88.06 93 GLY A C 1
ATOM 747 O O . GLY A 1 93 ? 9.127 8.896 15.086 1.00 88.06 93 GLY A O 1
ATOM 748 N N . GLU A 1 94 ? 7.943 8.529 13.220 1.00 89.44 94 GLU A N 1
ATOM 749 C CA . GLU A 1 94 ? 6.878 7.747 13.859 1.00 89.44 94 GLU A CA 1
ATOM 750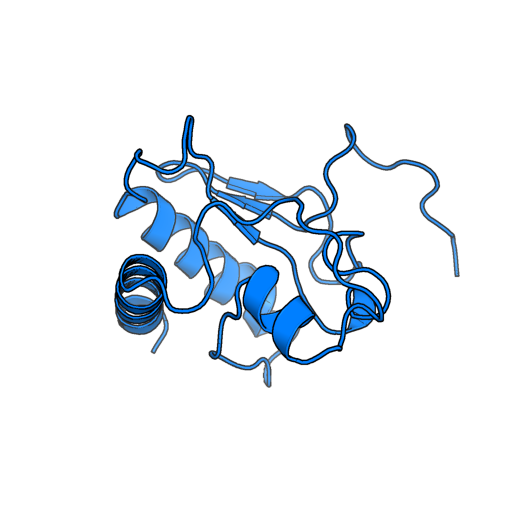 C C . GLU A 1 94 ? 7.359 6.363 14.323 1.00 89.44 94 GLU A C 1
ATOM 752 O O . GLU A 1 94 ? 6.846 5.799 15.289 1.00 89.44 94 GLU A O 1
ATOM 757 N N . THR A 1 95 ? 8.402 5.825 13.687 1.00 83.62 95 THR A N 1
ATOM 758 C CA . THR A 1 95 ? 9.026 4.543 14.057 1.00 83.62 95 THR A CA 1
ATOM 759 C C . THR A 1 95 ? 9.886 4.632 15.326 1.00 83.62 95 THR A C 1
ATOM 761 O O . THR A 1 95 ? 10.263 3.601 15.891 1.00 83.62 95 THR A O 1
ATOM 764 N N . GLY A 1 96 ? 10.217 5.846 15.787 1.00 80.94 96 GLY A N 1
ATOM 765 C CA . GLY A 1 96 ? 11.084 6.108 16.942 1.00 80.94 96 GLY A CA 1
ATOM 766 C C . GLY A 1 96 ? 12.589 5.948 16.679 1.00 80.94 96 GLY A C 1
ATOM 767 O O . GLY A 1 96 ? 13.391 6.262 17.558 1.00 80.94 96 GLY A O 1
ATOM 768 N N . ARG A 1 97 ? 12.991 5.477 15.489 1.00 76.38 97 ARG A N 1
ATOM 769 C CA . ARG A 1 97 ? 14.383 5.432 15.004 1.00 76.38 97 ARG A CA 1
ATOM 770 C C . ARG A 1 97 ? 14.430 5.157 13.498 1.00 76.38 97 ARG A C 1
ATOM 772 O O . ARG A 1 97 ? 13.562 4.464 12.983 1.00 76.38 97 ARG A O 1
ATOM 779 N N . LYS A 1 98 ? 15.482 5.618 12.818 1.00 68.56 98 LYS A N 1
ATOM 780 C CA . LYS A 1 98 ? 15.772 5.200 11.436 1.00 68.56 98 LYS A CA 1
ATOM 781 C C . LYS A 1 98 ? 16.304 3.769 11.446 1.00 68.56 98 LYS A C 1
ATOM 783 O O . LYS A 1 98 ? 17.309 3.508 12.109 1.00 68.56 98 LYS A O 1
ATOM 788 N N . GLU A 1 99 ? 15.636 2.854 10.759 1.00 65.12 99 GLU A N 1
ATOM 789 C CA . GLU A 1 99 ? 16.038 1.452 10.643 1.00 65.12 99 GLU A CA 1
ATOM 790 C C . GLU A 1 99 ? 16.859 1.213 9.379 1.00 65.12 99 GLU A C 1
ATOM 792 O O . GLU A 1 99 ? 17.624 0.252 9.344 1.00 65.12 99 GLU A O 1
ATOM 797 N N . GLY A 1 100 ? 16.758 2.093 8.372 1.00 57.22 100 GLY A N 1
ATOM 798 C CA . GLY A 1 100 ? 17.551 2.005 7.139 1.00 57.22 100 GLY A CA 1
ATOM 799 C C . GLY A 1 100 ? 17.300 0.720 6.342 1.00 57.22 100 GLY A C 1
ATOM 800 O O . GLY A 1 100 ? 18.054 0.406 5.423 1.00 57.22 100 GLY A O 1
ATOM 801 N N . HIS A 1 101 ? 16.261 -0.031 6.703 1.00 53.78 101 HIS A N 1
ATOM 802 C CA . HIS A 1 101 ? 15.948 -1.340 6.168 1.00 53.78 101 HIS A CA 1
ATOM 803 C C . HIS A 1 101 ? 14.487 -1.375 5.737 1.00 53.78 101 HIS A C 1
ATOM 805 O O . HIS A 1 101 ? 13.616 -0.941 6.479 1.00 53.78 101 HIS A O 1
ATOM 811 N N . THR A 1 102 ? 14.267 -1.999 4.579 1.00 57.81 102 THR A N 1
ATOM 812 C CA . THR A 1 102 ? 13.014 -2.544 4.015 1.00 57.81 102 THR A CA 1
ATOM 813 C C . THR A 1 102 ? 12.315 -1.763 2.918 1.00 57.81 102 THR A C 1
ATOM 815 O O . THR A 1 102 ? 11.615 -2.404 2.140 1.00 57.81 102 THR A O 1
ATOM 818 N N . ASP A 1 103 ? 12.579 -0.470 2.736 1.00 57.28 103 ASP A N 1
ATOM 819 C CA . ASP A 1 103 ? 11.995 0.215 1.586 1.00 57.28 103 ASP A CA 1
ATOM 820 C C . ASP A 1 103 ? 12.823 0.071 0.322 1.00 57.28 103 ASP A C 1
ATOM 822 O O . ASP A 1 103 ? 14.009 0.396 0.248 1.00 57.28 103 ASP A O 1
ATOM 826 N N . VAL A 1 104 ? 12.125 -0.430 -0.686 1.00 64.00 104 VAL A N 1
ATOM 827 C CA . VAL A 1 104 ? 12.623 -0.645 -2.032 1.00 64.00 104 VAL A CA 1
ATOM 828 C C . VAL A 1 104 ? 12.913 0.702 -2.702 1.00 64.00 104 VAL A C 1
ATOM 830 O O . VAL A 1 104 ? 13.913 0.832 -3.399 1.00 64.00 104 VAL A O 1
ATOM 833 N N . PHE A 1 105 ? 12.104 1.730 -2.433 1.00 77.25 105 PHE A N 1
ATOM 834 C CA . PHE A 1 105 ? 12.261 3.062 -3.014 1.00 77.25 105 PHE A CA 1
ATOM 835 C C . PHE A 1 105 ? 12.823 4.078 -2.004 1.00 77.25 105 PHE A C 1
ATOM 837 O O . PHE A 1 105 ? 12.367 4.122 -0.862 1.00 77.25 105 PHE A O 1
ATOM 844 N N . PRO A 1 106 ? 13.792 4.927 -2.397 1.00 82.62 106 PRO A N 1
ATOM 845 C CA . PRO A 1 106 ? 14.252 6.027 -1.559 1.00 82.62 106 PRO A CA 1
ATOM 846 C C . PRO A 1 106 ? 13.152 7.075 -1.334 1.00 82.62 106 PRO A C 1
ATOM 848 O O . PRO A 1 106 ? 12.192 7.192 -2.096 1.00 82.62 106 PRO A O 1
ATOM 851 N N . LEU A 1 107 ? 13.327 7.892 -0.293 1.00 86.94 107 LEU A N 1
ATOM 852 C CA . LEU A 1 107 ? 12.417 8.996 0.012 1.00 86.94 107 LEU A CA 1
ATOM 853 C C . LEU A 1 107 ? 12.278 9.947 -1.191 1.00 86.94 107 LEU A C 1
ATOM 855 O O . LEU A 1 107 ? 13.277 10.477 -1.678 1.00 86.94 107 LEU A O 1
ATOM 859 N N . GLY A 1 108 ? 11.037 10.198 -1.617 1.00 86.62 108 GLY A N 1
ATOM 860 C CA . GLY A 1 108 ? 10.728 11.082 -2.746 1.00 86.62 108 GLY A CA 1
ATOM 861 C C . GLY A 1 108 ? 10.930 10.453 -4.128 1.00 86.62 108 GLY A C 1
A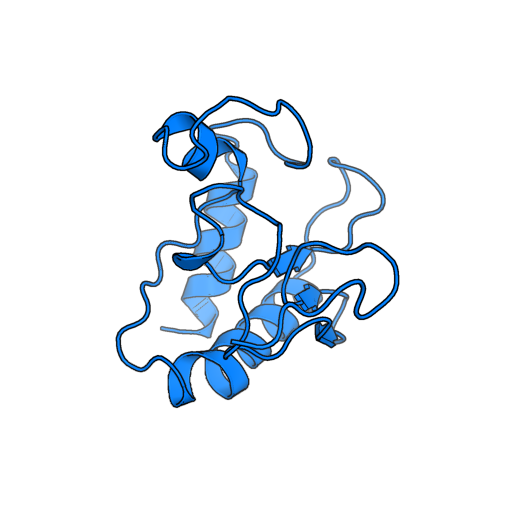TOM 862 O O . GLY A 1 108 ? 11.002 11.185 -5.113 1.00 86.62 108 GLY A O 1
ATOM 863 N N . ASP A 1 109 ? 11.052 9.125 -4.223 1.00 88.88 109 ASP A N 1
ATOM 864 C CA . ASP A 1 109 ? 11.121 8.442 -5.515 1.00 88.88 109 ASP A CA 1
ATOM 865 C C . ASP A 1 109 ? 9.798 8.608 -6.295 1.00 88.88 109 ASP A C 1
ATOM 867 O O . ASP A 1 109 ? 8.738 8.224 -5.790 1.00 88.88 109 ASP A O 1
ATOM 871 N N . PRO A 1 110 ? 9.828 9.122 -7.541 1.00 91.56 110 PRO A N 1
ATOM 872 C CA . PRO A 1 110 ? 8.618 9.352 -8.332 1.00 91.56 110 PRO A CA 1
ATOM 873 C C . PRO A 1 110 ? 7.830 8.069 -8.638 1.00 91.56 110 PRO A C 1
ATOM 875 O O . PRO A 1 110 ? 6.639 8.143 -8.939 1.00 91.56 110 PRO A O 1
ATOM 878 N N . ARG A 1 111 ? 8.454 6.884 -8.540 1.00 91.06 111 ARG A N 1
ATOM 879 C CA . ARG A 1 111 ? 7.764 5.591 -8.691 1.00 91.06 111 ARG A CA 1
ATOM 880 C C . ARG A 1 111 ? 6.742 5.346 -7.583 1.00 91.06 111 ARG A C 1
ATOM 882 O O . ARG A 1 111 ? 5.749 4.662 -7.816 1.00 91.06 111 ARG A O 1
ATOM 889 N N . VAL A 1 112 ? 6.957 5.913 -6.396 1.00 91.44 112 VAL A N 1
ATOM 890 C CA . VAL A 1 112 ? 5.992 5.835 -5.292 1.00 91.44 112 VAL A CA 1
ATOM 891 C C . VAL A 1 112 ? 4.755 6.670 -5.614 1.00 91.44 112 VAL A C 1
ATOM 893 O O . VAL A 1 112 ? 3.631 6.219 -5.399 1.00 91.44 112 VAL A O 1
ATOM 896 N N . ASP A 1 113 ? 4.944 7.864 -6.170 1.00 93.69 113 ASP A N 1
ATOM 897 C CA . ASP A 1 113 ? 3.829 8.732 -6.548 1.00 93.69 113 ASP A CA 1
ATOM 898 C C . ASP A 1 113 ? 3.023 8.146 -7.717 1.00 93.69 113 ASP A C 1
ATOM 900 O O . ASP A 1 113 ? 1.791 8.183 -7.683 1.00 93.69 113 ASP A O 1
ATOM 904 N N . ASP A 1 114 ? 3.691 7.522 -8.696 1.00 94.88 114 ASP A N 1
ATOM 905 C CA . ASP A 1 114 ? 3.032 6.734 -9.749 1.00 94.88 114 ASP A CA 1
ATOM 906 C C . ASP A 1 114 ? 2.197 5.585 -9.163 1.00 94.88 114 ASP A C 1
ATOM 908 O O . ASP A 1 114 ? 1.009 5.454 -9.473 1.00 94.88 114 ASP A O 1
ATOM 912 N N . LEU A 1 115 ? 2.779 4.792 -8.256 1.00 94.81 115 LEU A N 1
ATOM 913 C CA . LEU A 1 115 ? 2.076 3.701 -7.582 1.00 94.81 115 LEU A CA 1
ATOM 914 C C . LEU A 1 115 ? 0.817 4.202 -6.867 1.00 94.81 115 LEU A C 1
ATOM 916 O O . LEU A 1 115 ? -0.262 3.630 -7.035 1.00 94.81 115 LEU A O 1
ATOM 920 N N . ARG A 1 116 ? 0.930 5.288 -6.094 1.00 95.62 116 ARG A N 1
ATOM 921 C CA . ARG A 1 116 ? -0.216 5.899 -5.406 1.00 95.62 116 ARG A CA 1
ATOM 922 C C . ARG A 1 116 ? -1.281 6.349 -6.383 1.00 95.62 116 ARG A C 1
ATOM 924 O O . ARG A 1 116 ? -2.453 6.067 -6.155 1.00 95.62 116 ARG A O 1
ATOM 931 N N . ALA A 1 117 ? -0.899 7.033 -7.459 1.00 96.81 117 ALA A N 1
ATOM 932 C CA . ALA A 1 117 ? -1.844 7.493 -8.468 1.00 96.81 117 ALA A CA 1
ATOM 933 C C . ALA A 1 117 ? -2.622 6.316 -9.078 1.00 96.81 117 ALA A C 1
ATOM 935 O O . ALA A 1 117 ? -3.849 6.378 -9.177 1.00 96.81 117 ALA A O 1
ATOM 936 N N . ARG A 1 118 ? -1.929 5.218 -9.401 1.00 97.56 118 ARG A N 1
ATOM 937 C CA . ARG A 1 118 ? -2.529 3.991 -9.948 1.00 97.56 118 ARG A CA 1
ATOM 938 C C . ARG A 1 118 ? -3.457 3.297 -8.949 1.00 97.56 118 ARG A C 1
ATOM 940 O O . ARG A 1 118 ? -4.553 2.900 -9.329 1.00 97.56 118 ARG A O 1
ATOM 947 N N . ILE A 1 119 ? -3.070 3.204 -7.674 1.00 97.19 119 ILE A N 1
ATOM 948 C CA . ILE A 1 119 ? -3.931 2.682 -6.599 1.00 97.19 119 ILE A CA 1
ATOM 949 C C . ILE A 1 119 ? -5.192 3.540 -6.463 1.00 97.19 119 ILE A C 1
ATOM 951 O O . ILE A 1 119 ? -6.306 3.018 -6.485 1.00 97.19 119 ILE A O 1
ATOM 955 N N . LEU A 1 120 ? -5.027 4.860 -6.341 1.00 96.94 120 LEU A N 1
ATOM 956 C CA . LEU A 1 120 ? -6.126 5.801 -6.132 1.00 96.94 120 LEU A CA 1
ATOM 957 C C . LEU A 1 120 ? -7.120 5.808 -7.293 1.00 96.94 120 LEU A C 1
ATOM 959 O O . LEU A 1 120 ? -8.309 5.971 -7.042 1.00 96.94 120 LEU A O 1
ATOM 963 N N . ALA A 1 121 ? -6.661 5.585 -8.525 1.00 97.12 121 ALA A N 1
ATOM 964 C CA . ALA A 1 121 ? -7.527 5.463 -9.695 1.00 97.12 121 ALA A CA 1
ATOM 965 C C . ALA A 1 121 ? -8.468 4.241 -9.652 1.00 97.12 121 ALA A C 1
ATOM 967 O O . ALA A 1 121 ? -9.438 4.212 -10.405 1.00 97.12 121 ALA A O 1
ATOM 968 N N . LEU A 1 122 ? -8.195 3.237 -8.806 1.00 96.06 122 LEU A N 1
ATOM 969 C CA . LEU A 1 122 ? -9.030 2.035 -8.669 1.00 96.06 122 LEU A CA 1
ATOM 970 C C . LEU A 1 122 ? -9.965 2.053 -7.454 1.00 96.06 122 LEU A C 1
ATOM 972 O O . LEU A 1 122 ? -10.931 1.294 -7.434 1.00 96.06 122 LEU A O 1
ATOM 976 N N . ILE A 1 123 ? -9.663 2.854 -6.429 1.00 93.69 123 ILE A N 1
ATOM 977 C CA . ILE A 1 123 ? -10.363 2.804 -5.129 1.00 93.69 123 ILE A CA 1
ATOM 978 C C . ILE A 1 123 ? -11.106 4.095 -4.763 1.00 93.69 123 ILE A C 1
ATOM 980 O O . ILE A 1 123 ? -11.729 4.147 -3.701 1.00 93.69 123 ILE A O 1
ATOM 984 N N . ARG A 1 124 ? -11.008 5.135 -5.596 1.00 81.44 124 ARG A N 1
ATOM 985 C CA . ARG A 1 124 ? -11.798 6.371 -5.503 1.00 81.44 124 ARG A CA 1
ATOM 986 C C . ARG A 1 124 ? -12.812 6.427 -6.633 1.00 81.44 124 ARG A C 1
ATOM 988 O O . ARG A 1 124 ? -13.932 6.902 -6.351 1.00 81.44 124 ARG A O 1
#

Radius of gyration: 14.1 Å; Cα contacts (8 Å, |Δi|>4): 150; chains: 1; bounding box: 33×29×38 Å

Solvent-accessible surface area (backbone atoms only — not comparable to full-atom values): 7674 Å² total; per-residue (Å²): 135,84,78,79,78,84,70,69,93,89,63,33,34,22,30,42,28,34,74,69,36,73,46,75,67,39,58,91,90,48,66,39,69,64,36,65,74,33,11,82,80,50,84,36,73,43,75,71,57,97,48,72,85,50,77,87,48,72,40,25,41,51,34,48,37,49,44,43,63,72,56,40,36,81,76,38,82,83,64,81,90,75,81,77,52,64,52,51,43,34,73,72,50,52,32,76,54,84,76,93,69,88,59,72,62,63,84,87,43,67,68,57,56,51,50,49,53,58,36,47,74,73,74,113

Sequence (124 aa):
MAYVRNGADGKGWNVTIGDDELVEHFSVDAWGWHARAASGLYLGAEFAQPTVDHPISDAQVRAFAWWFVHRVQPRWPGISYEFPTHVEVEARGETGRKEGHTDVFPLGDPRVDDLRARILALIR

Nearest PDB structures (foldseek):
  5xz4-assembly2_B  TM=8.031E-01  e=6.058E-02  Bombus
  4zxm-assembly1_A  TM=7.936E-01  e=2.327E-01  Branchiostoma belcheri tsingtauense
  2cb3-assembly4_D  TM=8.485E-01  e=5.352E-01  Drosophila melanogaster
  4knl-assembly2_B  TM=6.708E-01  e=8.937E-01  Staphylococcus aureus subsp. aureus NCTC 8325
  3lat-assembly2_B  TM=6.486E-01  e=2.656E+00  Staphylococcus epidermidis